Protein AF-A0A3C1PIY9-F1 (afdb_monomer)

Structure (mmCIF, N/CA/C/O backbone):
data_AF-A0A3C1PIY9-F1
#
_entry.id   AF-A0A3C1PIY9-F1
#
loop_
_atom_site.group_PDB
_atom_site.id
_atom_site.type_symbol
_atom_site.label_atom_id
_atom_site.label_alt_id
_atom_site.label_comp_id
_atom_site.label_asym_id
_atom_site.label_entity_id
_atom_site.label_seq_id
_atom_site.pdbx_PDB_ins_code
_atom_site.Cartn_x
_atom_site.Cartn_y
_atom_site.Cartn_z
_atom_site.occupancy
_atom_site.B_iso_or_equiv
_atom_site.auth_seq_id
_atom_site.auth_comp_id
_atom_site.auth_asym_id
_atom_site.auth_atom_id
_atom_site.pdbx_PDB_model_num
ATOM 1 N N . MET A 1 1 ? 21.241 6.806 -24.786 1.00 70.50 1 MET A N 1
ATOM 2 C CA . MET A 1 1 ? 20.518 5.642 -24.225 1.00 70.50 1 MET A CA 1
ATOM 3 C C . MET A 1 1 ? 21.029 5.282 -22.830 1.00 70.50 1 MET A C 1
ATOM 5 O O . MET A 1 1 ? 20.224 5.227 -21.910 1.00 70.50 1 MET A O 1
ATOM 9 N N . GLU A 1 2 ? 22.343 5.161 -22.626 1.00 75.19 2 GLU A N 1
ATOM 10 C CA . GLU A 1 2 ? 22.954 4.766 -21.338 1.00 75.19 2 GLU A CA 1
ATOM 11 C C . GLU A 1 2 ? 22.600 5.662 -20.134 1.00 75.19 2 GLU A C 1
ATOM 13 O O . GLU A 1 2 ? 22.299 5.153 -19.055 1.00 75.19 2 GLU A O 1
ATOM 18 N N . ILE A 1 3 ? 22.561 6.991 -20.311 1.00 82.00 3 ILE A N 1
ATOM 19 C CA . ILE A 1 3 ? 22.195 7.933 -19.232 1.00 82.00 3 ILE A CA 1
ATOM 20 C C . ILE A 1 3 ? 20.734 7.733 -18.801 1.00 82.00 3 ILE A C 1
ATOM 22 O O . ILE A 1 3 ? 20.436 7.694 -17.609 1.00 82.00 3 ILE A O 1
ATOM 26 N N . VAL A 1 4 ? 19.821 7.553 -19.763 1.00 82.19 4 VAL A N 1
ATOM 27 C CA . VAL A 1 4 ? 18.391 7.324 -19.494 1.00 82.19 4 VAL A CA 1
ATOM 28 C C . VAL A 1 4 ? 18.195 5.994 -18.765 1.00 82.19 4 VAL A C 1
ATOM 30 O O . VAL A 1 4 ? 17.472 5.947 -17.770 1.00 82.19 4 VAL A O 1
ATOM 33 N N . ALA A 1 5 ? 18.888 4.937 -19.197 1.00 81.62 5 ALA A N 1
ATOM 34 C CA . ALA A 1 5 ? 18.866 3.639 -18.529 1.00 81.62 5 ALA A CA 1
ATOM 35 C C . ALA A 1 5 ? 19.406 3.721 -17.088 1.00 81.62 5 ALA A C 1
ATOM 37 O O . ALA A 1 5 ? 18.767 3.219 -16.167 1.00 81.62 5 ALA A O 1
ATOM 38 N N . SER A 1 6 ? 20.519 4.427 -16.871 1.00 85.50 6 SER A N 1
ATOM 39 C CA . SER A 1 6 ? 21.146 4.580 -15.549 1.00 85.50 6 SER A CA 1
ATOM 40 C C . SER A 1 6 ? 20.272 5.366 -14.564 1.00 85.50 6 SER A C 1
ATOM 42 O O . SER A 1 6 ? 20.075 4.938 -13.426 1.00 85.50 6 SER A O 1
ATOM 44 N N . VAL A 1 7 ? 19.682 6.488 -14.997 1.00 88.12 7 VAL A N 1
ATOM 45 C CA . VAL A 1 7 ? 18.764 7.288 -14.160 1.00 88.12 7 VAL A CA 1
ATOM 46 C C . VAL A 1 7 ? 17.496 6.497 -13.830 1.00 88.12 7 VAL A C 1
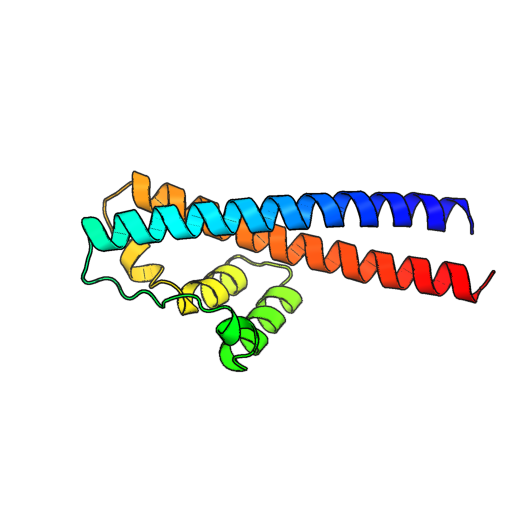ATOM 48 O O . VAL A 1 7 ? 17.042 6.487 -12.684 1.00 88.12 7 VAL A O 1
ATOM 51 N N . THR A 1 8 ? 16.946 5.782 -14.812 1.00 90.06 8 THR A N 1
ATOM 52 C CA . THR A 1 8 ? 15.750 4.951 -14.619 1.00 90.06 8 THR A CA 1
ATOM 53 C C . THR A 1 8 ? 16.028 3.767 -13.690 1.00 90.06 8 THR A C 1
ATOM 55 O O . THR A 1 8 ? 15.197 3.442 -12.840 1.00 90.06 8 THR A O 1
ATOM 58 N N . PHE A 1 9 ? 17.213 3.159 -13.783 1.00 89.06 9 PHE A N 1
ATOM 59 C CA . PHE A 1 9 ? 17.656 2.110 -12.867 1.00 89.06 9 PHE A CA 1
ATOM 60 C C . PHE A 1 9 ? 17.782 2.622 -11.428 1.00 89.06 9 PHE A C 1
ATOM 62 O O . PHE A 1 9 ? 17.310 1.967 -10.498 1.00 89.06 9 PHE A O 1
ATOM 69 N N . LEU A 1 10 ? 18.337 3.820 -11.227 1.00 92.00 10 LEU A N 1
ATOM 70 C CA . LEU A 1 10 ? 18.417 4.433 -9.900 1.00 92.00 10 LEU A CA 1
ATOM 71 C C . LEU A 1 10 ? 17.020 4.699 -9.307 1.00 92.00 10 LEU A C 1
ATOM 73 O O . LEU A 1 10 ? 16.778 4.413 -8.129 1.00 92.00 10 LEU A O 1
ATOM 77 N N . LEU A 1 11 ? 16.083 5.193 -10.126 1.00 90.50 11 LEU A N 1
ATOM 78 C CA . LEU A 1 11 ? 14.679 5.379 -9.739 1.00 90.50 11 LEU A CA 1
ATOM 79 C C . LEU A 1 11 ? 14.006 4.051 -9.378 1.00 90.50 11 LEU A C 1
ATOM 81 O O . LEU A 1 11 ? 13.285 3.984 -8.377 1.00 90.50 11 LEU A O 1
ATOM 85 N N . PHE A 1 12 ? 14.263 2.993 -10.151 1.00 92.31 12 PHE A N 1
ATOM 86 C CA . PHE A 1 12 ? 13.799 1.640 -9.852 1.00 92.31 12 PHE A CA 1
ATOM 87 C C . PHE A 1 12 ? 14.340 1.155 -8.505 1.00 92.31 12 PHE A C 1
ATOM 89 O O . PHE A 1 12 ? 13.550 0.824 -7.624 1.00 92.31 12 PHE A O 1
ATOM 96 N N . ALA A 1 13 ? 15.660 1.178 -8.305 1.00 90.81 13 ALA A N 1
ATOM 97 C CA . ALA A 1 13 ? 16.303 0.672 -7.095 1.00 90.81 13 ALA A CA 1
ATOM 98 C C . ALA A 1 13 ? 15.816 1.404 -5.834 1.00 90.81 13 ALA A C 1
ATOM 100 O O . ALA A 1 13 ? 15.454 0.773 -4.838 1.00 90.81 13 ALA A O 1
ATOM 101 N N . THR A 1 14 ? 15.722 2.736 -5.896 1.00 93.12 14 THR A N 1
ATOM 102 C CA . THR A 1 14 ? 15.250 3.564 -4.774 1.00 93.12 14 THR A CA 1
ATOM 103 C C . THR A 1 14 ? 13.780 3.290 -4.453 1.00 93.12 14 THR A C 1
ATOM 105 O O . THR A 1 14 ? 13.404 3.141 -3.285 1.00 93.12 14 THR A O 1
ATOM 108 N N . SER A 1 15 ? 12.934 3.176 -5.480 1.00 91.94 15 SER A N 1
ATOM 109 C CA . SER A 1 15 ? 11.504 2.894 -5.306 1.00 91.94 15 SER A CA 1
ATOM 110 C C . SER A 1 15 ? 11.267 1.477 -4.795 1.00 91.94 15 SER A C 1
ATOM 112 O O . SER A 1 15 ? 10.418 1.276 -3.929 1.00 91.94 15 SER A O 1
ATOM 114 N N . PHE A 1 16 ? 12.058 0.512 -5.264 1.00 88.50 16 PHE A N 1
ATOM 115 C CA . PHE A 1 16 ? 12.034 -0.873 -4.810 1.00 88.50 16 PHE A CA 1
ATOM 116 C C . PHE A 1 16 ? 12.431 -0.973 -3.335 1.00 88.50 16 PHE A C 1
ATOM 118 O O . PHE A 1 16 ? 11.681 -1.532 -2.538 1.00 88.50 16 PHE A O 1
ATOM 125 N N . PHE A 1 17 ? 13.531 -0.341 -2.918 1.00 92.88 17 PHE A N 1
ATOM 126 C CA . PHE A 1 17 ? 13.914 -0.290 -1.503 1.00 92.88 17 PHE A CA 1
ATOM 127 C C . PHE A 1 17 ? 12.824 0.358 -0.630 1.00 92.88 17 PHE A C 1
ATOM 129 O O . PHE A 1 17 ? 12.405 -0.202 0.389 1.00 92.88 17 PHE A O 1
ATOM 136 N N . THR A 1 18 ? 12.297 1.506 -1.067 1.00 92.38 18 THR A N 1
ATOM 137 C CA . THR A 1 18 ? 11.218 2.214 -0.359 1.00 92.38 18 THR A CA 1
ATOM 138 C C . THR A 1 18 ? 9.945 1.365 -0.284 1.00 92.38 18 THR A C 1
ATOM 140 O O . THR A 1 18 ? 9.222 1.420 0.714 1.00 92.38 18 THR A O 1
ATOM 143 N N . TYR A 1 19 ? 9.674 0.543 -1.299 1.00 89.62 19 TYR A N 1
ATOM 144 C CA . TYR A 1 19 ? 8.536 -0.371 -1.336 1.00 89.62 19 TYR A CA 1
ATOM 145 C C . TYR A 1 19 ? 8.623 -1.431 -0.233 1.00 89.62 19 TYR A C 1
ATOM 147 O O . TYR A 1 19 ? 7.666 -1.572 0.533 1.00 89.62 19 TYR A O 1
ATOM 155 N N . PHE A 1 20 ? 9.771 -2.100 -0.066 1.00 89.12 20 PHE A N 1
ATOM 156 C CA . PHE A 1 20 ? 9.957 -3.066 1.029 1.00 89.12 20 PHE A CA 1
ATOM 157 C C . PHE A 1 20 ? 9.845 -2.403 2.398 1.00 89.12 20 PHE A C 1
ATOM 159 O O . PHE A 1 20 ? 9.140 -2.912 3.274 1.00 89.12 20 PHE A O 1
ATOM 166 N N . LEU A 1 21 ? 10.469 -1.237 2.578 1.00 93.06 21 LEU A N 1
ATOM 167 C CA . LEU A 1 21 ? 10.368 -0.489 3.829 1.00 93.06 21 LEU A CA 1
ATOM 168 C C . LEU A 1 21 ? 8.907 -0.125 4.147 1.00 93.06 21 LEU A C 1
ATOM 170 O O . LEU A 1 21 ? 8.441 -0.311 5.274 1.00 93.06 21 LEU A O 1
ATOM 174 N N . THR A 1 22 ? 8.159 0.339 3.144 1.00 91.25 22 THR A N 1
ATOM 175 C CA . THR A 1 22 ? 6.738 0.683 3.284 1.00 91.25 22 THR A CA 1
ATOM 176 C C . THR A 1 22 ? 5.902 -0.549 3.622 1.00 91.25 22 THR A C 1
ATOM 178 O O . THR A 1 22 ? 5.068 -0.483 4.525 1.00 91.25 22 THR A O 1
ATOM 181 N N . ALA A 1 23 ? 6.154 -1.688 2.973 1.00 86.06 23 ALA A N 1
ATOM 182 C CA . ALA A 1 23 ? 5.475 -2.951 3.255 1.00 86.06 23 ALA A CA 1
ATOM 183 C C . ALA A 1 23 ? 5.694 -3.408 4.709 1.00 86.06 23 ALA A C 1
ATOM 185 O O . ALA A 1 23 ? 4.735 -3.754 5.406 1.00 86.06 23 ALA A O 1
ATOM 186 N N . ILE A 1 24 ? 6.934 -3.326 5.208 1.00 88.44 24 ILE A N 1
ATOM 187 C CA . ILE A 1 24 ? 7.276 -3.648 6.602 1.00 88.44 24 ILE A CA 1
ATOM 188 C C . ILE A 1 24 ? 6.539 -2.711 7.568 1.00 88.44 24 ILE A C 1
ATOM 190 O O . ILE A 1 24 ? 5.906 -3.166 8.527 1.00 88.44 24 ILE A O 1
ATOM 194 N N . LEU A 1 25 ? 6.558 -1.400 7.307 1.00 92.00 25 LEU A N 1
ATOM 195 C CA . LEU A 1 25 ? 5.849 -0.419 8.133 1.00 92.00 25 LEU A CA 1
ATOM 196 C C . LEU A 1 25 ? 4.333 -0.650 8.128 1.00 92.00 25 LEU A C 1
ATOM 198 O O . LEU A 1 25 ? 3.695 -0.539 9.181 1.00 92.00 25 LEU A O 1
ATOM 202 N N . MET A 1 26 ? 3.747 -0.996 6.979 1.00 88.88 26 MET A N 1
ATOM 203 C CA . MET A 1 26 ? 2.334 -1.368 6.874 1.00 88.88 26 MET A CA 1
ATOM 204 C C . MET A 1 26 ? 2.024 -2.591 7.727 1.00 88.88 26 MET A C 1
ATOM 206 O O . MET A 1 26 ? 1.059 -2.559 8.492 1.00 88.88 26 MET A O 1
ATOM 210 N N . TYR A 1 27 ? 2.846 -3.637 7.641 1.00 85.75 27 TYR A N 1
ATOM 211 C CA . TYR A 1 27 ? 2.675 -4.862 8.418 1.00 85.75 27 TYR A CA 1
ATOM 212 C C . TYR A 1 27 ? 2.696 -4.586 9.928 1.00 85.75 27 TYR A C 1
ATOM 214 O O . TYR A 1 27 ? 1.765 -4.964 10.649 1.00 85.75 27 TYR A O 1
ATOM 222 N N . ILE A 1 28 ? 3.697 -3.841 10.409 1.00 87.44 28 ILE A N 1
ATOM 223 C CA . ILE A 1 28 ? 3.801 -3.449 11.823 1.00 87.44 28 ILE A CA 1
ATOM 224 C C . ILE A 1 28 ? 2.583 -2.613 12.241 1.00 87.44 28 ILE A C 1
ATOM 226 O O . ILE A 1 28 ? 1.964 -2.887 13.273 1.00 87.44 28 ILE A O 1
ATOM 230 N N . THR A 1 29 ? 2.191 -1.627 11.429 1.00 89.06 29 THR A N 1
ATOM 231 C CA . THR A 1 29 ? 1.057 -0.737 11.728 1.00 89.06 29 THR A CA 1
ATOM 232 C C . THR A 1 29 ? -0.261 -1.511 11.800 1.00 89.06 29 THR A C 1
ATOM 234 O O . THR A 1 29 ? -1.027 -1.312 12.746 1.00 89.06 29 THR A O 1
ATOM 237 N N . ARG A 1 30 ? -0.504 -2.454 10.877 1.00 85.00 30 ARG A N 1
ATOM 238 C CA . ARG A 1 30 ? -1.667 -3.362 10.919 1.00 85.00 30 ARG A CA 1
ATOM 239 C C . ARG A 1 30 ? -1.676 -4.202 12.187 1.00 85.00 30 ARG A C 1
ATOM 241 O O . ARG A 1 30 ? -2.706 -4.294 12.849 1.00 85.00 30 ARG A O 1
ATOM 248 N N . LYS A 1 31 ? -0.532 -4.779 12.562 1.00 85.06 31 LYS A N 1
ATOM 249 C CA . LYS A 1 31 ? -0.414 -5.616 13.764 1.00 85.06 31 LYS A CA 1
ATOM 250 C C . LYS A 1 31 ? -0.721 -4.828 15.039 1.00 85.06 31 LYS A C 1
ATOM 252 O O . LYS A 1 31 ? -1.428 -5.332 15.913 1.00 85.06 31 LYS A O 1
ATOM 257 N N . ILE A 1 32 ? -0.236 -3.588 15.140 1.00 87.12 32 ILE A N 1
ATOM 258 C CA . ILE A 1 32 ? -0.538 -2.690 16.265 1.00 87.12 32 ILE A CA 1
ATOM 259 C C . ILE A 1 32 ? -2.027 -2.327 16.283 1.00 87.12 32 ILE A C 1
ATOM 261 O O . ILE A 1 32 ? -2.653 -2.410 17.342 1.00 87.12 32 ILE A O 1
ATOM 265 N N . LEU A 1 33 ? -2.595 -1.955 15.130 1.00 87.00 33 LEU A N 1
ATOM 266 C CA . LEU A 1 33 ? -4.010 -1.604 15.008 1.00 87.00 33 LEU A CA 1
ATOM 267 C C . LEU A 1 33 ? -4.898 -2.772 15.451 1.00 87.00 33 LEU A C 1
ATOM 269 O O . LEU A 1 33 ? -5.709 -2.612 16.356 1.00 87.00 33 LEU A O 1
ATOM 273 N N . LYS A 1 34 ? -4.659 -3.970 14.910 1.00 84.56 34 LYS A N 1
ATOM 274 C CA . LYS A 1 34 ? -5.384 -5.195 15.263 1.00 84.56 34 LYS A CA 1
ATOM 275 C C . LYS A 1 34 ? -5.328 -5.498 16.759 1.00 84.56 34 LYS A C 1
ATOM 277 O O . LYS A 1 34 ? -6.356 -5.780 17.366 1.00 84.56 34 LYS A O 1
ATOM 282 N N . ARG A 1 35 ? -4.143 -5.412 17.380 1.00 84.31 35 ARG A N 1
ATOM 283 C CA . ARG A 1 35 ? -3.987 -5.640 18.829 1.00 84.31 35 ARG A CA 1
ATOM 284 C C . ARG A 1 35 ? -4.813 -4.655 19.657 1.00 84.31 35 ARG A C 1
ATOM 286 O O . ARG A 1 35 ? -5.450 -5.071 20.620 1.00 84.31 35 ARG A O 1
ATOM 293 N N . LYS A 1 36 ? -4.823 -3.370 19.287 1.00 84.81 36 LYS A N 1
ATOM 294 C CA . LYS A 1 36 ? -5.630 -2.353 19.979 1.00 84.81 36 LYS A CA 1
ATOM 295 C C . LYS A 1 36 ? -7.125 -2.570 19.790 1.00 84.81 36 LYS A C 1
ATOM 297 O O . LYS A 1 36 ? -7.858 -2.518 20.772 1.00 84.81 36 LYS A O 1
ATOM 302 N N . LEU A 1 37 ? -7.556 -2.843 18.561 1.00 83.69 37 LEU A N 1
ATOM 303 C CA . LEU A 1 37 ? -8.961 -3.100 18.253 1.00 83.69 37 LEU A CA 1
ATOM 304 C C . LEU A 1 37 ? -9.466 -4.338 18.997 1.00 83.69 37 LEU A C 1
ATOM 306 O O . LEU A 1 37 ? -10.466 -4.242 19.691 1.00 83.69 37 LEU A O 1
ATOM 310 N N . LYS A 1 38 ? -8.729 -5.456 18.983 1.00 81.19 38 LYS A N 1
ATOM 311 C CA . LYS A 1 38 ? -9.120 -6.670 19.720 1.00 81.19 38 LYS A CA 1
ATOM 312 C C . LYS A 1 38 ? -9.231 -6.439 21.233 1.00 81.19 38 LYS A C 1
ATOM 314 O O . LYS A 1 38 ? -10.104 -7.016 21.867 1.00 81.19 38 LYS A O 1
ATOM 319 N N . LYS A 1 39 ? -8.353 -5.609 21.808 1.00 81.31 39 LYS A N 1
ATOM 320 C CA . LYS A 1 39 ? -8.336 -5.330 23.253 1.00 81.31 39 LYS A CA 1
ATOM 321 C C . LYS A 1 39 ? -9.448 -4.373 23.688 1.00 81.31 39 LYS A C 1
ATOM 323 O O . LYS A 1 39 ? -10.070 -4.607 24.715 1.00 81.31 39 LYS A O 1
ATOM 328 N N . ASN A 1 40 ? -9.664 -3.296 22.936 1.00 77.94 40 ASN A N 1
ATOM 329 C CA . ASN A 1 40 ? -10.532 -2.194 23.360 1.00 77.94 40 ASN A CA 1
ATOM 330 C C . ASN A 1 40 ? -11.913 -2.222 22.685 1.00 77.94 40 ASN A C 1
ATOM 332 O O . ASN A 1 40 ? -12.868 -1.678 23.226 1.00 77.94 40 ASN A O 1
ATOM 336 N N . PHE A 1 41 ? -12.022 -2.845 21.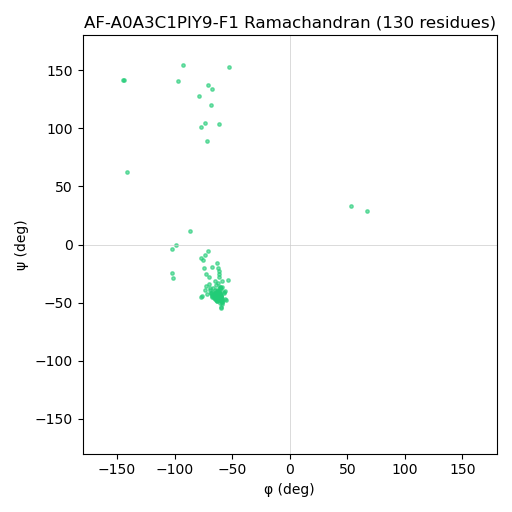509 1.00 78.56 41 PHE A N 1
ATOM 337 C CA . PHE A 1 41 ? -13.211 -2.829 20.655 1.00 78.56 41 PHE A CA 1
ATOM 338 C C . PHE A 1 41 ? -13.445 -4.201 19.989 1.00 78.56 41 PHE A C 1
ATOM 340 O O . PHE A 1 41 ? -13.432 -4.307 18.760 1.00 78.56 41 PHE A O 1
ATOM 347 N N . PRO A 1 42 ? -13.683 -5.272 20.772 1.00 67.19 42 PRO A N 1
ATOM 348 C CA . PRO A 1 42 ? -13.785 -6.642 20.255 1.00 67.19 42 PRO A CA 1
ATOM 349 C C . PRO A 1 42 ? -14.954 -6.859 19.280 1.00 67.19 42 PRO A C 1
ATOM 351 O O . PRO A 1 42 ? -14.957 -7.845 18.554 1.00 67.19 42 PRO A O 1
ATOM 354 N N . LYS A 1 43 ? -15.933 -5.943 19.244 1.00 69.12 43 LYS A N 1
ATOM 355 C CA . LYS A 1 43 ? -17.075 -5.979 18.315 1.00 69.12 43 LYS A CA 1
ATOM 356 C C . LYS A 1 43 ? -16.730 -5.532 16.886 1.00 69.12 43 LYS A C 1
ATOM 358 O O . LYS A 1 43 ? -17.556 -5.703 15.997 1.00 69.12 43 LYS A O 1
ATOM 363 N N . ILE A 1 44 ? -15.557 -4.937 16.656 1.00 71.44 44 ILE A N 1
ATOM 364 C CA . ILE A 1 44 ? -15.143 -4.493 15.318 1.00 71.44 44 ILE A CA 1
ATOM 365 C C . ILE A 1 44 ? -14.649 -5.698 14.526 1.00 71.44 44 ILE A C 1
ATOM 367 O O . ILE A 1 44 ? -13.778 -6.427 14.995 1.00 71.44 44 ILE A O 1
ATOM 371 N N . TRP A 1 45 ? -15.187 -5.888 13.322 1.00 59.41 45 TRP A N 1
ATOM 372 C CA . TRP A 1 45 ? -14.759 -6.951 12.417 1.00 59.41 45 TRP A CA 1
ATOM 373 C C . TRP A 1 45 ? -13.331 -6.726 11.913 1.00 59.41 45 TRP A C 1
ATOM 375 O O . TRP A 1 45 ? -12.958 -5.629 11.482 1.00 59.41 45 TRP A O 1
ATOM 385 N N . PHE A 1 46 ? -12.540 -7.794 11.945 1.00 67.62 46 PHE A N 1
ATOM 386 C CA . PHE A 1 46 ? -11.219 -7.866 11.336 1.00 67.62 46 PHE A CA 1
ATOM 387 C C . PHE A 1 46 ? -10.991 -9.269 10.775 1.00 67.62 46 PHE A C 1
ATOM 389 O O . PHE A 1 46 ? -11.370 -10.255 11.404 1.00 67.62 46 PHE A O 1
ATOM 396 N N . PHE A 1 47 ? -10.340 -9.347 9.617 1.00 60.12 47 PHE A N 1
ATOM 397 C CA . PHE A 1 47 ? -9.936 -10.616 9.011 1.00 60.12 47 PHE A CA 1
ATOM 398 C C . PHE A 1 47 ? -8.475 -10.938 9.347 1.00 60.12 47 PHE A C 1
ATOM 400 O O . PHE A 1 47 ? -7.613 -10.050 9.407 1.00 60.12 47 PHE A O 1
ATOM 407 N N . ASP A 1 48 ? -8.196 -12.215 9.606 1.0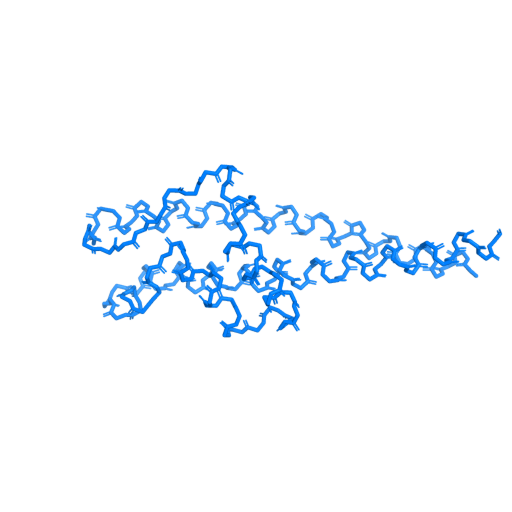0 58.38 48 ASP A N 1
ATOM 408 C CA . ASP A 1 48 ? -6.836 -12.714 9.775 1.00 58.38 48 ASP A CA 1
ATOM 409 C C . ASP A 1 48 ? -6.162 -12.767 8.410 1.00 58.38 48 ASP A C 1
ATOM 411 O O . ASP A 1 48 ? -6.445 -13.654 7.624 1.00 58.38 48 ASP A O 1
ATOM 415 N N . PHE A 1 49 ? -5.271 -11.806 8.151 1.00 53.50 49 PHE A N 1
ATOM 416 C CA . PHE A 1 49 ? -4.461 -11.790 6.938 1.00 53.50 49 PHE A CA 1
ATOM 417 C C . PHE A 1 49 ? -3.574 -13.039 6.881 1.00 53.50 49 PHE A C 1
ATOM 419 O O . PHE A 1 49 ? -2.564 -13.112 7.594 1.00 53.50 49 PHE A O 1
ATOM 426 N N . S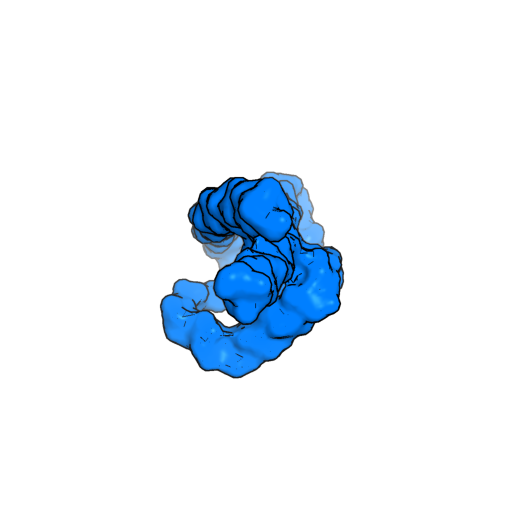ER A 1 50 ? -3.954 -14.010 6.058 1.00 56.16 50 SER A N 1
ATOM 427 C CA . SER A 1 50 ? -3.136 -15.168 5.719 1.00 56.16 50 SER A CA 1
ATOM 428 C C . SER A 1 50 ? -2.332 -14.877 4.449 1.00 56.16 50 SER A C 1
ATOM 430 O O . SER A 1 50 ? -2.732 -14.071 3.612 1.00 56.16 50 SER A O 1
ATOM 432 N N . PHE A 1 51 ? -1.187 -15.539 4.266 1.00 50.94 51 PHE A N 1
ATOM 433 C CA . PHE A 1 51 ? -0.423 -15.413 3.016 1.00 50.94 51 PHE A CA 1
ATOM 434 C C . PHE A 1 51 ? -1.233 -15.895 1.794 1.00 50.94 51 PHE A C 1
ATOM 436 O O . PHE A 1 51 ? -0.972 -15.449 0.681 1.00 50.94 51 PHE A O 1
ATOM 443 N N . ASN A 1 52 ? -2.246 -16.746 2.003 1.00 50.75 52 ASN A N 1
ATOM 444 C CA . ASN A 1 52 ? -3.143 -17.226 0.950 1.00 50.75 52 ASN A CA 1
ATOM 445 C C . ASN A 1 52 ? -4.154 -16.163 0.500 1.00 50.75 52 ASN A C 1
ATOM 447 O O . ASN A 1 52 ? -4.638 -16.232 -0.626 1.00 50.75 52 ASN A O 1
ATOM 451 N N . ASP A 1 53 ? -4.412 -15.141 1.318 1.00 55.00 53 ASP A N 1
ATOM 452 C CA . ASP A 1 53 ? -5.333 -14.049 0.984 1.00 55.00 53 ASP A CA 1
ATOM 453 C C . ASP A 1 53 ? -4.778 -13.178 -0.161 1.00 55.00 53 ASP A C 1
ATOM 455 O O . ASP A 1 53 ? -5.527 -12.511 -0.870 1.00 55.00 53 ASP A O 1
ATOM 459 N N . PHE A 1 54 ? -3.463 -13.223 -0.422 1.00 50.53 54 PHE A N 1
ATOM 460 C CA . PHE A 1 54 ? -2.868 -12.597 -1.610 1.00 50.53 54 PHE A CA 1
ATOM 461 C C . PHE A 1 54 ? -3.401 -13.173 -2.929 1.00 50.53 54 PHE A C 1
ATOM 463 O O . PHE A 1 54 ? -3.379 -12.468 -3.938 1.00 50.53 54 PHE A O 1
ATOM 470 N N . PHE A 1 55 ? -3.875 -14.423 -2.923 1.00 54.81 55 PHE A N 1
ATOM 471 C CA . PHE A 1 55 ? -4.420 -15.109 -4.095 1.00 54.81 55 PHE A CA 1
ATOM 472 C C . PHE A 1 55 ? -5.953 -15.089 -4.150 1.00 54.81 55 PHE A C 1
ATOM 474 O O . PHE A 1 55 ? -6.537 -15.601 -5.105 1.00 54.81 55 PHE A O 1
ATOM 481 N N . ASP A 1 56 ? -6.619 -14.479 -3.165 1.00 64.31 56 ASP A N 1
ATOM 482 C CA . ASP A 1 56 ? -8.064 -14.279 -3.213 1.00 64.31 56 ASP A CA 1
ATOM 483 C C . ASP A 1 56 ? -8.398 -13.262 -4.317 1.00 64.31 56 ASP A C 1
ATOM 485 O O . ASP A 1 56 ? -7.978 -12.098 -4.289 1.00 64.31 56 ASP A O 1
ATOM 489 N N . TYR A 1 57 ? -9.191 -13.695 -5.298 1.00 60.47 57 TYR A N 1
ATOM 490 C CA . TYR A 1 57 ? -9.649 -12.869 -6.416 1.00 60.47 57 TYR A CA 1
ATOM 491 C C . TYR A 1 57 ? -10.334 -11.570 -5.961 1.00 60.47 57 TYR A C 1
ATOM 493 O O . TYR A 1 57 ? -10.241 -10.547 -6.647 1.00 60.47 57 TYR A O 1
ATOM 501 N N . SER A 1 58 ? -10.989 -11.573 -4.796 1.00 67.44 58 SER A N 1
ATOM 502 C CA . SER A 1 58 ? -11.633 -10.389 -4.228 1.00 67.44 58 SER A CA 1
ATOM 503 C C . SER A 1 58 ? -10.619 -9.344 -3.737 1.00 67.44 58 SER A C 1
ATOM 505 O O . SER A 1 58 ? -10.853 -8.136 -3.877 1.00 67.44 58 SER A O 1
ATOM 507 N N . ILE A 1 59 ? -9.465 -9.788 -3.231 1.00 69.75 59 ILE A N 1
ATOM 508 C CA . ILE A 1 59 ? -8.346 -8.934 -2.819 1.00 69.75 59 ILE A CA 1
ATOM 509 C C . ILE A 1 59 ? -7.578 -8.456 -4.042 1.00 69.75 59 ILE A C 1
ATOM 511 O O . ILE A 1 59 ? -7.303 -7.258 -4.146 1.00 69.75 59 ILE A O 1
ATOM 515 N N . ILE A 1 60 ? -7.295 -9.352 -4.990 1.00 70.56 60 ILE A N 1
ATOM 516 C CA . ILE A 1 60 ? -6.601 -9.028 -6.241 1.00 70.56 60 ILE A CA 1
ATOM 517 C C . ILE A 1 60 ? -7.384 -7.966 -7.017 1.00 70.56 60 ILE A C 1
ATOM 519 O O . ILE A 1 60 ? -6.822 -6.939 -7.390 1.00 70.56 60 ILE A O 1
ATOM 523 N N . GLY A 1 61 ? -8.699 -8.134 -7.191 1.00 73.75 61 GLY A N 1
ATOM 524 C CA . GLY A 1 61 ? -9.534 -7.152 -7.888 1.00 73.75 61 GLY A CA 1
ATOM 525 C C . GLY A 1 61 ? -9.526 -5.771 -7.218 1.00 73.75 61 GLY A C 1
ATOM 526 O O . GLY A 1 61 ? -9.482 -4.742 -7.897 1.00 73.75 61 GLY A O 1
ATOM 527 N N . LYS A 1 62 ? -9.505 -5.720 -5.880 1.00 76.81 62 LYS A N 1
ATOM 528 C CA . LYS A 1 62 ? -9.371 -4.462 -5.126 1.00 76.81 62 LYS A CA 1
ATOM 529 C C . LYS A 1 62 ? -7.962 -3.879 -5.208 1.00 76.81 62 LYS A C 1
ATOM 531 O O . LYS A 1 62 ? -7.834 -2.660 -5.273 1.00 76.81 62 LYS A O 1
ATOM 536 N N . ALA A 1 63 ? -6.926 -4.713 -5.228 1.00 74.75 63 ALA A N 1
ATOM 537 C CA . ALA A 1 63 ? -5.542 -4.291 -5.416 1.00 74.75 63 ALA A CA 1
ATOM 538 C C . ALA A 1 63 ? -5.331 -3.692 -6.815 1.00 74.75 63 ALA A C 1
ATOM 540 O O . ALA A 1 63 ? -4.727 -2.630 -6.939 1.00 74.75 63 ALA A O 1
ATOM 541 N N . ILE A 1 64 ? -5.923 -4.300 -7.848 1.00 76.50 64 ILE A N 1
ATOM 542 C CA . ILE A 1 64 ? -5.930 -3.778 -9.220 1.00 76.50 64 ILE A CA 1
ATOM 543 C C . ILE A 1 64 ? -6.683 -2.446 -9.280 1.00 76.50 64 ILE A C 1
ATOM 545 O O . ILE A 1 64 ? -6.167 -1.478 -9.827 1.00 76.50 64 ILE A O 1
ATOM 549 N N . LYS A 1 65 ? -7.872 -2.334 -8.672 1.00 79.75 65 LYS A N 1
ATOM 550 C CA . LYS A 1 65 ? -8.591 -1.046 -8.603 1.00 79.75 65 LYS A CA 1
ATOM 551 C C . LYS A 1 65 ? -7.800 0.022 -7.845 1.00 79.75 65 LYS A C 1
ATOM 553 O O . LYS A 1 65 ? -7.765 1.174 -8.268 1.00 79.75 65 LYS A O 1
ATOM 558 N N . LEU A 1 66 ? -7.144 -0.343 -6.743 1.00 80.94 66 LEU A N 1
ATOM 559 C CA . LEU A 1 66 ? -6.262 0.548 -5.989 1.00 80.94 66 LEU A CA 1
ATOM 560 C C . LEU A 1 66 ? -5.115 1.055 -6.872 1.00 80.94 66 LEU A C 1
ATOM 562 O O . LEU A 1 66 ? -4.858 2.261 -6.886 1.00 80.94 66 LEU A O 1
ATOM 566 N N . PHE A 1 67 ? -4.491 0.151 -7.627 1.00 76.81 67 PHE A N 1
ATOM 567 C CA . PHE A 1 67 ? -3.446 0.447 -8.600 1.00 76.81 67 PHE A CA 1
ATOM 568 C C . PHE A 1 67 ? -3.940 1.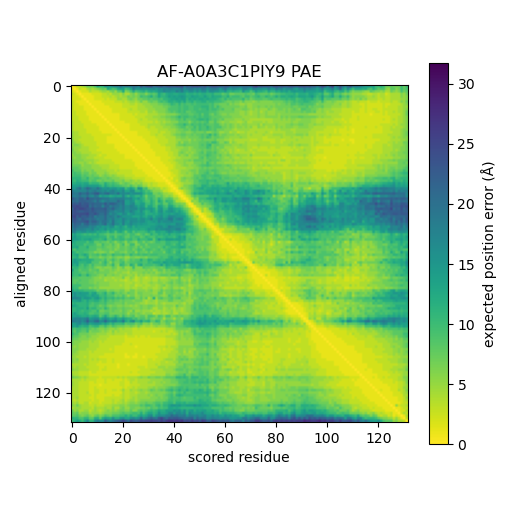397 -9.701 1.00 76.81 67 PHE A C 1
ATOM 570 O O . PHE A 1 67 ? -3.379 2.478 -9.858 1.00 76.81 67 PHE A O 1
ATOM 577 N N . LEU A 1 68 ? -5.045 1.065 -10.378 1.00 79.31 68 LEU A N 1
ATOM 578 C CA . LEU A 1 68 ? -5.643 1.901 -11.430 1.00 79.31 68 LEU A CA 1
ATOM 579 C C . LEU A 1 68 ? -6.094 3.273 -10.910 1.00 79.31 68 LEU A C 1
ATOM 581 O O . LEU A 1 68 ? -6.107 4.250 -11.650 1.00 79.31 68 LEU A O 1
ATOM 585 N N . SER A 1 69 ? -6.439 3.367 -9.624 1.00 80.12 69 SER A N 1
ATOM 586 C CA . SER A 1 69 ? -6.792 4.630 -8.969 1.00 80.12 69 SER A CA 1
ATOM 587 C C . SER A 1 69 ? -5.588 5.403 -8.412 1.00 80.12 69 SER A C 1
ATOM 589 O O . SER A 1 69 ? -5.779 6.324 -7.618 1.00 80.12 69 SER A O 1
ATOM 591 N N . PHE A 1 70 ? -4.353 5.023 -8.763 1.00 79.56 70 PHE A N 1
ATOM 592 C CA . PHE A 1 70 ? -3.110 5.681 -8.334 1.00 79.56 70 PHE A CA 1
ATOM 593 C C . PHE A 1 70 ? -2.976 5.836 -6.809 1.00 79.56 70 PHE A C 1
ATOM 595 O O . PHE A 1 70 ? -2.432 6.822 -6.296 1.00 79.56 70 PHE A O 1
ATOM 602 N N . GLY A 1 71 ? -3.507 4.876 -6.047 1.00 78.50 71 GLY A N 1
ATOM 603 C CA . GLY A 1 71 ? -3.508 4.960 -4.589 1.00 78.50 71 GLY A CA 1
ATOM 604 C C . GLY A 1 71 ? -4.402 6.078 -4.036 1.00 78.50 71 GLY A C 1
ATOM 605 O O . GLY A 1 71 ? -4.091 6.624 -2.973 1.00 78.50 71 GLY A O 1
ATOM 606 N N . SER A 1 72 ? -5.480 6.445 -4.743 1.00 86.25 72 SER A N 1
ATOM 607 C CA . SER A 1 72 ? -6.482 7.417 -4.280 1.00 86.25 72 SER A CA 1
ATOM 608 C C . SER A 1 72 ? -7.032 7.056 -2.897 1.00 86.25 72 SER A C 1
ATOM 610 O O . SER A 1 72 ? -7.109 5.882 -2.534 1.00 86.25 72 SER A O 1
ATOM 612 N N . GLN A 1 73 ? -7.483 8.047 -2.121 1.00 82.75 73 GLN A N 1
ATOM 613 C CA . GLN A 1 73 ? -8.032 7.773 -0.787 1.00 82.75 73 GLN A CA 1
ATOM 614 C C . GLN A 1 73 ? -9.236 6.822 -0.818 1.00 82.75 73 GLN A C 1
ATOM 616 O O . GLN A 1 73 ? -9.350 5.957 0.050 1.00 82.75 73 GLN A O 1
ATOM 621 N N . ASN A 1 74 ? -10.096 6.927 -1.835 1.00 82.62 74 ASN A N 1
ATOM 622 C CA . ASN A 1 74 ? -11.234 6.024 -1.998 1.00 82.62 74 ASN A CA 1
ATOM 623 C C . ASN A 1 74 ? -10.788 4.594 -2.331 1.00 82.62 74 ASN A C 1
ATOM 625 O O . ASN A 1 74 ? -11.275 3.654 -1.702 1.00 82.62 74 ASN A O 1
ATOM 629 N N . GLY A 1 75 ? -9.822 4.413 -3.238 1.00 79.62 75 GLY A N 1
ATOM 630 C CA . GLY A 1 75 ? -9.253 3.093 -3.535 1.00 79.62 75 GLY A CA 1
ATOM 631 C C . GLY A 1 75 ? -8.550 2.478 -2.321 1.00 79.62 75 GLY A C 1
ATOM 632 O O . GLY A 1 75 ? -8.750 1.307 -2.000 1.00 79.62 75 GLY A O 1
ATOM 633 N N . VAL A 1 76 ? -7.789 3.289 -1.581 1.00 84.06 76 VAL A N 1
ATOM 634 C CA . VAL A 1 76 ? -7.090 2.892 -0.347 1.00 84.06 76 VAL A CA 1
ATOM 635 C C . VAL A 1 76 ? -8.072 2.439 0.725 1.00 84.06 76 VAL A C 1
ATOM 637 O O . VAL A 1 76 ? -7.827 1.437 1.403 1.00 84.06 76 VAL A O 1
ATOM 640 N N . ARG A 1 77 ? -9.190 3.154 0.875 1.00 82.94 77 ARG A N 1
ATOM 641 C CA . ARG A 1 77 ? -10.269 2.777 1.789 1.00 82.94 77 ARG A CA 1
ATOM 642 C C . ARG A 1 77 ? -10.945 1.485 1.350 1.00 82.94 77 ARG A C 1
ATOM 644 O O . ARG A 1 77 ? -11.088 0.595 2.176 1.00 82.94 77 ARG A O 1
ATOM 651 N N . GLN A 1 78 ? -11.287 1.326 0.072 1.00 81.12 78 GLN A N 1
ATOM 652 C CA . GLN A 1 78 ? -11.895 0.087 -0.429 1.00 81.12 78 GLN A CA 1
ATOM 653 C C . GLN A 1 78 ? -10.982 -1.131 -0.232 1.00 81.12 78 GLN A C 1
ATOM 655 O O . GLN A 1 78 ? -11.449 -2.177 0.221 1.00 81.12 78 GLN A O 1
ATOM 660 N N . PHE A 1 79 ? -9.680 -0.992 -0.488 1.00 78.75 79 PHE A N 1
ATOM 661 C CA . PHE A 1 79 ? -8.711 -2.058 -0.242 1.00 78.75 79 PHE A CA 1
ATOM 662 C C . PHE A 1 79 ? -8.597 -2.398 1.251 1.00 78.75 79 PHE A C 1
ATOM 664 O O . PHE A 1 79 ? -8.679 -3.563 1.630 1.00 78.75 79 PHE A O 1
ATOM 671 N N . ASN A 1 80 ? -8.465 -1.393 2.123 1.00 80.44 80 ASN A N 1
ATOM 672 C CA . ASN A 1 80 ? -8.335 -1.629 3.563 1.00 80.44 80 ASN A CA 1
ATOM 673 C C . ASN A 1 80 ? -9.644 -2.077 4.237 1.00 80.44 80 ASN A C 1
ATOM 675 O O . ASN A 1 80 ? -9.576 -2.793 5.232 1.00 80.44 80 ASN A O 1
ATOM 679 N N . SER A 1 81 ? -10.807 -1.726 3.674 1.00 78.62 81 SER A N 1
ATOM 680 C CA . SER A 1 81 ? -12.130 -2.136 4.174 1.00 78.62 81 SER A CA 1
ATOM 681 C C . SER A 1 81 ? -12.347 -3.647 4.148 1.00 78.62 81 SER A C 1
ATOM 683 O O . SER A 1 81 ? -13.192 -4.169 4.861 1.00 78.62 81 SER A O 1
ATOM 685 N N . HIS A 1 82 ? -11.561 -4.360 3.337 1.00 74.62 82 HIS A N 1
ATOM 686 C CA . HIS A 1 82 ? -11.566 -5.816 3.322 1.00 74.62 82 HIS A CA 1
ATOM 687 C C . HIS A 1 82 ? -10.945 -6.419 4.593 1.00 74.62 82 HIS A C 1
ATOM 689 O O . HIS A 1 82 ? -11.325 -7.504 5.004 1.00 74.62 82 HIS A O 1
ATOM 695 N N . TYR A 1 83 ? -10.018 -5.706 5.236 1.00 72.88 83 TYR A N 1
ATOM 696 C CA . TYR A 1 83 ? -9.301 -6.202 6.414 1.00 72.88 83 TYR A CA 1
ATOM 697 C C . TYR A 1 83 ? -9.848 -5.639 7.726 1.00 72.88 83 TYR A C 1
ATOM 699 O O . TYR A 1 83 ? -9.732 -6.289 8.764 1.00 72.88 83 TYR A O 1
ATOM 707 N N . PHE A 1 84 ? -10.413 -4.430 7.689 1.00 77.38 84 PHE A N 1
ATOM 708 C CA . PHE A 1 84 ? -10.923 -3.722 8.858 1.00 77.38 84 PHE A CA 1
ATOM 709 C C . PHE A 1 84 ? -12.169 -2.925 8.493 1.00 77.38 84 PHE A C 1
ATOM 711 O O . PHE A 1 84 ? -12.186 -2.260 7.456 1.00 77.38 84 PHE A O 1
ATOM 718 N N . ASP A 1 85 ? -13.155 -2.876 9.385 1.00 79.62 85 ASP A N 1
ATOM 719 C CA . ASP A 1 85 ? -14.248 -1.912 9.253 1.00 79.62 85 ASP A CA 1
ATOM 720 C C . ASP A 1 85 ? -13.753 -0.487 9.576 1.00 79.62 85 ASP A C 1
ATOM 722 O O . ASP A 1 85 ? -13.775 -0.020 10.717 1.00 79.62 85 ASP A O 1
ATOM 726 N N . ILE A 1 86 ? -13.262 0.205 8.544 1.00 80.56 86 ILE A N 1
ATOM 727 C CA . ILE A 1 86 ? -12.756 1.585 8.621 1.00 80.56 86 ILE A CA 1
ATOM 728 C C . ILE A 1 86 ? -13.828 2.525 9.178 1.00 80.56 86 ILE A C 1
ATOM 730 O O . ILE A 1 86 ? -13.506 3.394 9.986 1.00 80.56 86 ILE A O 1
ATOM 734 N N . ALA A 1 87 ? -15.090 2.351 8.776 1.00 80.25 87 ALA A N 1
ATOM 735 C CA . ALA A 1 87 ? -16.176 3.236 9.179 1.00 80.25 87 ALA A CA 1
ATOM 736 C C . ALA A 1 87 ? -16.503 3.070 10.668 1.00 80.25 87 ALA A C 1
ATOM 738 O O . ALA A 1 87 ? -16.732 4.065 11.358 1.00 80.25 87 ALA A O 1
ATOM 739 N N . ALA A 1 88 ? -16.478 1.837 11.180 1.00 79.31 88 ALA A N 1
ATOM 740 C CA . ALA A 1 88 ? -16.613 1.585 12.610 1.00 79.31 88 ALA A CA 1
ATOM 741 C C . ALA A 1 88 ? -15.448 2.185 13.408 1.00 79.31 88 ALA A C 1
ATOM 743 O O . ALA A 1 88 ? -15.684 2.790 14.450 1.00 79.31 88 ALA A O 1
ATOM 744 N N . ILE A 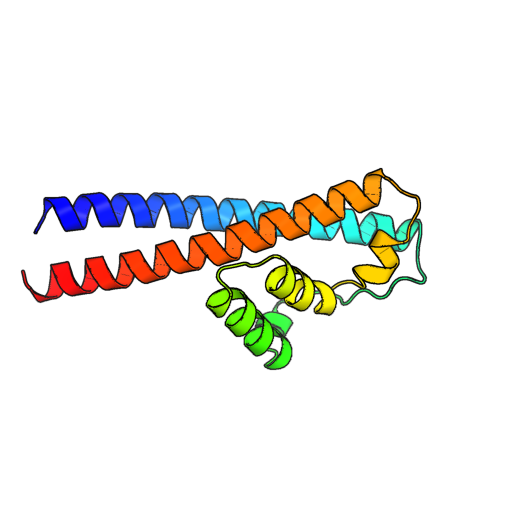1 89 ? -14.209 2.070 12.911 1.00 80.12 89 ILE A N 1
ATOM 745 C CA . ILE A 1 89 ? -13.017 2.603 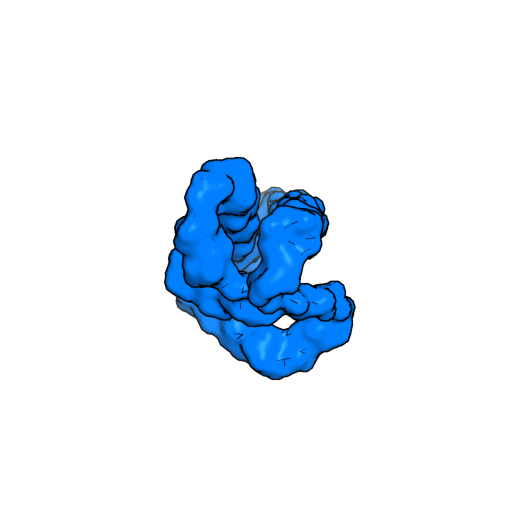13.590 1.00 80.12 89 ILE A CA 1
ATOM 746 C C . ILE A 1 89 ? -13.018 4.137 13.607 1.00 80.12 89 ILE A C 1
ATOM 748 O O . ILE A 1 89 ? -12.711 4.730 14.636 1.00 80.12 89 ILE A O 1
ATOM 752 N N . GLU A 1 90 ? -13.390 4.788 12.505 1.00 82.50 90 GLU A N 1
ATOM 753 C CA . GLU A 1 90 ? -13.440 6.254 12.422 1.00 82.50 90 GLU A CA 1
ATOM 754 C C . GLU A 1 90 ? -14.489 6.867 13.350 1.00 82.50 90 GLU A C 1
ATOM 756 O O . GLU A 1 90 ? -14.268 7.954 13.885 1.00 82.50 90 GLU A O 1
ATOM 761 N N . LYS A 1 91 ? -15.591 6.149 13.592 1.00 83.19 91 LYS A N 1
ATOM 762 C CA . LYS A 1 91 ? -16.633 6.537 14.552 1.00 83.19 91 LYS A CA 1
ATOM 763 C C . LYS A 1 91 ? -16.214 6.353 16.015 1.00 83.19 91 LYS A C 1
ATOM 765 O O . LYS A 1 91 ? -16.933 6.806 16.903 1.00 83.19 91 LYS A O 1
ATOM 770 N N . LEU A 1 92 ? -15.074 5.714 16.292 1.00 79.62 92 LEU A N 1
ATOM 771 C CA . LEU A 1 92 ? -14.542 5.630 17.650 1.00 79.62 92 LEU A CA 1
ATOM 772 C C . LEU A 1 92 ? -14.025 6.999 18.102 1.00 79.62 92 LEU A C 1
ATOM 774 O O . LEU A 1 92 ? -13.277 7.668 17.389 1.00 79.62 92 LEU A O 1
ATOM 778 N N . SER A 1 93 ? -14.327 7.369 19.345 1.00 76.44 93 SER A N 1
ATOM 779 C CA . SER A 1 93 ? -13.780 8.572 19.986 1.00 76.44 93 SER A CA 1
ATOM 780 C C . SER A 1 93 ? -12.282 8.462 20.328 1.00 76.44 93 SER A C 1
ATOM 782 O O . SER A 1 93 ? -11.668 9.447 20.739 1.00 76.44 93 SER A O 1
ATOM 784 N N . ASP A 1 94 ? -11.654 7.291 20.137 1.00 81.44 94 ASP A N 1
ATOM 785 C CA . ASP A 1 94 ? -10.231 7.085 20.429 1.00 81.44 94 ASP A CA 1
ATOM 786 C C . ASP A 1 94 ? -9.313 7.685 19.350 1.00 81.44 94 ASP A C 1
ATOM 788 O O . ASP A 1 94 ? -9.024 7.093 18.300 1.00 81.44 94 ASP A O 1
ATOM 792 N N . THR A 1 95 ? -8.759 8.854 19.667 1.00 83.25 95 THR A N 1
ATOM 793 C CA . THR A 1 95 ? -7.809 9.591 18.824 1.00 83.25 95 THR A CA 1
ATOM 794 C C . THR A 1 95 ? -6.542 8.792 18.504 1.00 83.25 95 THR A C 1
ATOM 796 O O . THR A 1 95 ? -5.985 8.929 17.408 1.00 83.25 95 THR A O 1
ATOM 799 N N . LYS A 1 96 ? -6.082 7.913 19.409 1.00 87.00 96 LYS A N 1
ATOM 800 C CA . LYS A 1 96 ? -4.859 7.122 19.198 1.00 87.00 96 LYS A CA 1
ATOM 801 C C . LYS A 1 96 ? -5.069 6.039 18.143 1.00 87.00 96 LYS A C 1
ATOM 803 O O . LYS A 1 96 ? -4.186 5.841 17.307 1.00 87.00 96 LYS A O 1
ATOM 808 N N . THR A 1 97 ? -6.199 5.335 18.173 1.00 85.88 97 THR A N 1
ATOM 809 C CA . THR A 1 97 ? -6.541 4.307 17.173 1.00 85.88 97 THR A CA 1
ATOM 810 C C . THR A 1 97 ? -6.803 4.940 15.807 1.00 85.88 97 THR A C 1
ATOM 812 O O . THR A 1 97 ? -6.241 4.480 14.811 1.00 85.88 97 THR A O 1
ATOM 815 N N . ASN A 1 98 ? -7.506 6.076 15.766 1.00 85.38 98 ASN A N 1
ATOM 816 C CA . ASN A 1 98 ? -7.725 6.831 14.529 1.00 85.38 98 ASN A CA 1
ATOM 817 C C . ASN A 1 98 ? -6.424 7.325 13.880 1.00 85.38 98 ASN A C 1
ATOM 819 O O . ASN A 1 98 ? -6.264 7.248 12.660 1.00 85.38 98 ASN A O 1
ATOM 823 N N . LYS A 1 99 ? -5.440 7.767 14.673 1.00 90.38 99 LYS A N 1
ATOM 824 C CA . LYS A 1 99 ? -4.118 8.150 14.149 1.00 90.38 99 LYS A CA 1
ATOM 825 C C . LYS A 1 99 ? -3.380 6.967 13.509 1.00 90.38 99 LYS A C 1
ATOM 827 O O . LYS A 1 99 ? -2.739 7.134 12.473 1.00 90.38 99 LYS A O 1
ATOM 832 N N . ILE A 1 100 ? -3.482 5.773 14.098 1.00 89.25 100 ILE A N 1
ATOM 833 C CA . ILE A 1 100 ? -2.865 4.548 13.560 1.00 89.25 100 ILE A CA 1
ATOM 834 C C . ILE A 1 100 ? -3.543 4.134 12.252 1.00 89.25 100 ILE A C 1
ATOM 836 O O . ILE A 1 100 ? -2.846 3.824 11.286 1.00 89.25 100 ILE A O 1
ATOM 840 N N . LEU A 1 101 ? -4.876 4.185 12.195 1.00 90.00 101 LEU A N 1
ATOM 841 C CA . LEU A 1 101 ? -5.632 3.920 10.972 1.00 90.00 101 LEU A CA 1
ATOM 842 C C . LEU A 1 101 ? -5.233 4.890 9.852 1.00 90.00 101 LEU A C 1
ATOM 844 O O . LEU A 1 101 ? -4.864 4.447 8.769 1.00 90.00 101 LEU A O 1
ATOM 848 N N . LYS A 1 102 ? -5.202 6.203 10.116 1.00 90.50 102 LYS A N 1
ATOM 849 C CA . LYS A 1 102 ? -4.761 7.202 9.125 1.00 90.50 102 LYS A CA 1
ATOM 850 C C . LYS A 1 102 ? -3.341 6.932 8.619 1.00 90.50 102 LYS A C 1
ATOM 852 O O . LYS A 1 102 ? -3.100 7.012 7.416 1.00 90.50 102 LYS A O 1
ATOM 857 N N . ARG A 1 103 ? -2.415 6.551 9.510 1.00 91.50 103 ARG A N 1
ATOM 858 C CA . ARG A 1 103 ? -1.050 6.151 9.126 1.00 91.50 103 ARG A CA 1
ATOM 859 C C . ARG A 1 103 ? -1.057 4.923 8.214 1.00 91.50 103 ARG A C 1
ATOM 861 O O . ARG A 1 103 ? -0.328 4.902 7.230 1.00 91.50 103 ARG A O 1
ATOM 868 N N . LEU A 1 104 ? -1.887 3.924 8.510 1.00 90.62 104 LEU A N 1
ATOM 869 C CA . LEU A 1 104 ? -2.026 2.731 7.677 1.00 90.62 104 LEU A CA 1
ATOM 870 C C . LEU A 1 104 ? -2.563 3.061 6.275 1.00 90.62 104 LEU A C 1
ATOM 872 O O . LEU A 1 104 ? -2.033 2.555 5.283 1.00 90.62 104 LEU A O 1
ATOM 876 N N . LEU A 1 105 ? -3.583 3.918 6.181 1.00 89.88 105 LEU A N 1
ATOM 877 C CA . LEU A 1 105 ? -4.142 4.356 4.898 1.00 89.88 105 LEU A CA 1
ATOM 878 C C . LEU A 1 105 ? -3.086 5.113 4.076 1.00 89.88 105 LEU A C 1
ATOM 880 O O . LEU A 1 105 ? -2.894 4.811 2.900 1.00 89.88 105 LEU A O 1
ATOM 884 N N . LEU A 1 106 ? -2.333 6.022 4.703 1.00 91.00 106 LEU A N 1
ATOM 885 C CA . LEU A 1 106 ? -1.240 6.743 4.043 1.00 91.00 106 LEU A CA 1
ATOM 886 C C . LEU A 1 106 ? -0.166 5.788 3.505 1.00 91.00 106 LEU A C 1
ATOM 888 O O . LEU A 1 106 ? 0.201 5.876 2.336 1.00 91.00 106 LEU A O 1
ATOM 892 N N . LEU A 1 107 ? 0.294 4.843 4.328 1.00 90.94 107 LEU A N 1
ATOM 893 C CA . LEU A 1 107 ? 1.281 3.852 3.902 1.00 90.94 107 LEU A CA 1
ATOM 894 C C . LEU A 1 107 ? 0.759 2.991 2.741 1.00 90.94 107 LEU A C 1
ATOM 896 O O . LEU A 1 107 ? 1.508 2.715 1.813 1.00 90.94 107 LEU A O 1
ATOM 900 N N . THR A 1 108 ? -0.530 2.635 2.742 1.00 88.12 108 THR A N 1
ATOM 901 C CA . THR A 1 108 ? -1.154 1.891 1.632 1.00 88.12 108 THR A CA 1
ATOM 902 C C . THR A 1 108 ? -1.183 2.711 0.337 1.00 88.12 108 THR A C 1
ATOM 904 O O . THR A 1 108 ? -0.953 2.170 -0.742 1.00 88.12 108 THR A O 1
ATOM 907 N N . SER A 1 109 ? -1.442 4.019 0.430 1.00 89.00 109 SER A N 1
ATOM 908 C CA . SER A 1 109 ? -1.385 4.929 -0.724 1.00 89.00 109 SER A CA 1
ATOM 909 C C . SER A 1 109 ? 0.030 5.007 -1.303 1.00 89.00 109 SER A C 1
ATOM 911 O O . SER A 1 109 ? 0.210 4.866 -2.511 1.00 89.00 109 SER A O 1
ATOM 913 N N . ILE A 1 110 ? 1.039 5.177 -0.440 1.00 89.44 110 ILE A N 1
ATOM 914 C CA . ILE A 1 110 ? 2.455 5.222 -0.835 1.00 89.44 110 ILE A CA 1
ATOM 915 C C . ILE A 1 110 ? 2.869 3.900 -1.484 1.00 89.44 110 ILE A C 1
ATOM 917 O O . ILE A 1 110 ? 3.465 3.907 -2.555 1.00 89.44 110 ILE A O 1
ATOM 921 N N . PHE A 1 111 ? 2.493 2.773 -0.881 1.00 88.94 111 PHE A N 1
ATOM 922 C CA .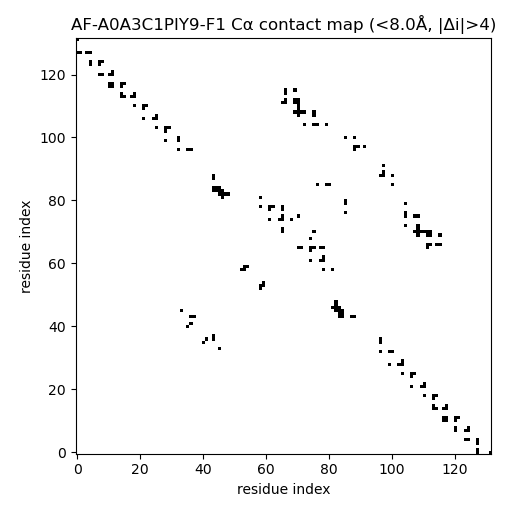 PHE A 1 111 ? 2.765 1.438 -1.406 1.00 88.94 111 PHE A CA 1
ATOM 923 C C . PHE A 1 111 ? 2.239 1.260 -2.838 1.00 88.94 111 PHE A C 1
ATOM 925 O O . PHE A 1 111 ? 2.986 0.833 -3.714 1.00 88.94 111 PHE A O 1
ATOM 932 N N . ALA A 1 112 ? 0.987 1.655 -3.099 1.00 86.56 112 ALA A N 1
ATOM 933 C CA . ALA A 1 112 ? 0.397 1.573 -4.436 1.00 86.56 112 ALA A CA 1
ATOM 934 C C . ALA A 1 112 ? 1.135 2.454 -5.461 1.00 86.56 112 ALA A C 1
ATOM 936 O O . ALA A 1 112 ? 1.375 2.028 -6.589 1.00 86.56 112 ALA A O 1
ATOM 937 N N . LYS A 1 113 ? 1.537 3.668 -5.062 1.00 88.19 113 LYS A N 1
ATOM 938 C CA . LYS A 1 113 ? 2.283 4.600 -5.923 1.00 88.19 113 LYS A CA 1
ATOM 939 C C . LYS A 1 113 ? 3.692 4.107 -6.248 1.00 88.19 113 LYS A C 1
ATOM 941 O O . LYS A 1 113 ? 4.117 4.217 -7.392 1.00 88.19 113 LYS A O 1
ATOM 946 N N . LEU A 1 114 ? 4.396 3.533 -5.273 1.00 89.56 114 LEU A N 1
ATOM 947 C CA . LEU A 1 114 ? 5.727 2.953 -5.482 1.00 89.56 114 LEU A CA 1
ATOM 948 C C . LEU A 1 114 ? 5.687 1.813 -6.497 1.00 89.56 114 LEU A C 1
ATOM 950 O O . LEU A 1 114 ? 6.587 1.701 -7.322 1.00 89.56 114 LEU A O 1
ATOM 954 N N . TRP A 1 115 ? 4.618 1.016 -6.488 1.00 86.38 115 TRP A N 1
ATOM 955 C CA . TRP A 1 115 ? 4.429 -0.051 -7.466 1.00 86.38 115 TRP A CA 1
ATOM 956 C C . TRP A 1 115 ? 4.346 0.470 -8.904 1.00 86.38 115 TRP A C 1
ATOM 958 O O . TRP A 1 115 ? 4.972 -0.090 -9.798 1.00 86.38 115 TRP A O 1
ATOM 968 N N . ILE A 1 116 ? 3.636 1.582 -9.123 1.00 86.19 116 ILE A N 1
ATOM 969 C CA . ILE A 1 116 ? 3.540 2.231 -10.440 1.00 86.19 116 ILE A CA 1
ATOM 970 C C . ILE A 1 116 ? 4.914 2.705 -10.916 1.00 86.19 116 ILE A C 1
ATOM 972 O O . ILE A 1 116 ? 5.258 2.493 -12.076 1.00 86.19 116 ILE A O 1
ATOM 976 N N . ILE A 1 117 ? 5.712 3.301 -10.024 1.00 87.94 117 ILE A N 1
ATOM 977 C CA . ILE A 1 117 ? 7.071 3.748 -10.360 1.00 87.94 117 ILE A CA 1
ATOM 978 C C . ILE A 1 117 ? 7.947 2.543 -10.721 1.00 87.94 117 ILE A C 1
ATOM 980 O O . ILE A 1 117 ? 8.642 2.580 -11.728 1.00 87.94 117 ILE A O 1
ATOM 984 N N . ILE A 1 118 ? 7.870 1.452 -9.955 1.00 89.75 118 ILE A N 1
ATOM 985 C CA . ILE A 1 118 ? 8.628 0.221 -10.218 1.00 89.75 118 ILE A CA 1
ATOM 986 C C . ILE A 1 118 ? 8.265 -0.368 -11.590 1.00 89.75 118 ILE A C 1
ATOM 988 O O . ILE A 1 118 ? 9.164 -0.631 -12.387 1.00 89.75 118 ILE A O 1
ATOM 992 N N . LEU A 1 119 ? 6.972 -0.538 -11.894 1.00 89.62 119 LEU A N 1
ATOM 993 C CA . LEU A 1 119 ? 6.530 -1.060 -13.194 1.00 89.62 119 LEU A CA 1
ATOM 994 C C . LEU A 1 119 ? 6.908 -0.130 -14.350 1.00 89.62 119 LEU A C 1
ATOM 996 O O . LEU A 1 119 ? 7.397 -0.595 -15.376 1.00 89.62 119 LEU A O 1
ATOM 1000 N N . GLY A 1 120 ? 6.696 1.178 -14.182 1.00 88.19 120 GLY A N 1
ATOM 1001 C CA . GLY A 1 120 ? 7.042 2.175 -15.192 1.00 88.19 120 GLY A CA 1
ATOM 1002 C C . GLY A 1 120 ? 8.537 2.166 -15.505 1.00 88.19 120 GLY A C 1
ATOM 1003 O O . GLY A 1 120 ? 8.923 2.130 -16.672 1.00 88.19 120 GLY A O 1
ATOM 1004 N N . SER A 1 121 ? 9.380 2.103 -14.471 1.00 90.31 121 SER A N 1
ATOM 1005 C CA . SER A 1 121 ? 10.828 2.004 -14.640 1.00 90.31 121 SER A CA 1
ATOM 1006 C C . SER A 1 121 ? 11.251 0.714 -15.347 1.00 90.31 121 SER A C 1
ATOM 1008 O O . SER A 1 121 ? 12.129 0.767 -16.203 1.00 90.31 121 SER A O 1
ATOM 1010 N N . LEU A 1 122 ? 10.622 -0.431 -15.051 1.00 89.75 122 LEU A N 1
ATOM 1011 C CA . LEU A 1 122 ? 10.918 -1.699 -15.734 1.00 89.75 122 LEU A CA 1
ATOM 1012 C C . LEU A 1 122 ? 10.621 -1.636 -17.238 1.00 89.75 122 LEU A C 1
ATOM 1014 O O . LEU A 1 122 ? 11.422 -2.124 -18.032 1.00 89.75 122 LEU A O 1
ATOM 1018 N N . ILE A 1 123 ? 9.510 -1.005 -17.634 1.00 90.06 123 ILE A N 1
ATOM 1019 C CA . ILE A 1 123 ? 9.148 -0.831 -19.050 1.00 90.06 123 ILE A CA 1
ATOM 1020 C C . ILE A 1 123 ? 10.205 0.015 -19.771 1.00 90.06 123 ILE A C 1
ATOM 1022 O O . ILE A 1 123 ? 10.690 -0.376 -20.830 1.00 90.06 123 ILE A O 1
ATOM 1026 N N . ILE A 1 124 ? 10.597 1.149 -19.184 1.00 88.44 124 ILE A N 1
ATOM 1027 C CA . ILE A 1 124 ? 11.587 2.061 -19.777 1.00 88.44 124 ILE A CA 1
ATOM 1028 C C . ILE A 1 124 ? 12.960 1.381 -19.896 1.00 88.44 124 ILE A C 1
ATOM 1030 O O . ILE A 1 124 ? 13.605 1.492 -20.937 1.00 88.44 124 ILE A O 1
ATOM 1034 N N . ILE A 1 125 ? 13.393 0.642 -18.867 1.00 86.81 125 ILE A N 1
ATOM 1035 C CA . ILE A 1 125 ? 14.645 -0.132 -18.902 1.00 86.81 125 ILE A CA 1
ATOM 1036 C C . ILE A 1 125 ? 14.579 -1.214 -19.990 1.00 86.81 125 ILE A C 1
ATOM 1038 O O . ILE A 1 125 ? 15.527 -1.356 -20.756 1.00 86.81 125 ILE A O 1
ATOM 1042 N N . GLY A 1 126 ? 13.461 -1.939 -20.102 1.00 84.50 126 GLY A N 1
ATOM 1043 C CA . GLY A 1 126 ? 13.273 -2.974 -21.123 1.00 84.50 126 GLY A CA 1
ATOM 1044 C C . GLY A 1 126 ? 13.361 -2.432 -22.552 1.00 84.50 126 GLY A C 1
ATOM 1045 O O . GLY A 1 126 ? 14.044 -3.019 -23.388 1.00 84.50 126 GLY A O 1
ATOM 1046 N N . ILE A 1 127 ? 12.744 -1.275 -22.817 1.00 86.50 127 ILE A N 1
ATOM 1047 C CA . ILE A 1 127 ? 12.853 -0.584 -24.113 1.00 86.50 127 ILE A CA 1
ATOM 1048 C C . ILE A 1 127 ? 14.301 -0.144 -24.370 1.00 86.50 127 ILE A C 1
ATOM 1050 O O . ILE A 1 127 ? 14.810 -0.324 -25.473 1.00 86.50 127 ILE A O 1
ATOM 1054 N N . ALA A 1 128 ? 14.981 0.399 -23.356 1.00 83.56 128 ALA A N 1
ATOM 1055 C CA . ALA A 1 128 ? 16.356 0.869 -23.494 1.00 83.56 128 ALA A CA 1
ATOM 1056 C C . ALA A 1 128 ? 17.352 -0.261 -23.810 1.00 83.56 128 ALA A C 1
ATOM 1058 O O . ALA A 1 128 ? 18.286 -0.028 -24.571 1.00 83.56 128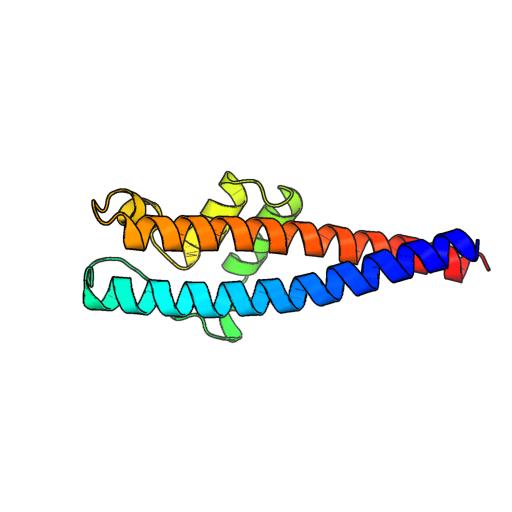 ALA A O 1
ATOM 1059 N N . ILE A 1 129 ? 17.140 -1.463 -23.259 1.00 80.25 129 ILE A N 1
ATOM 1060 C CA . ILE A 1 129 ? 17.955 -2.656 -23.547 1.00 80.25 129 ILE A CA 1
ATOM 1061 C C . ILE A 1 129 ? 17.643 -3.217 -24.943 1.00 80.25 129 ILE A C 1
ATOM 1063 O O . ILE A 1 129 ? 18.557 -3.629 -25.640 1.00 80.25 129 ILE A O 1
ATOM 1067 N N . GLY A 1 130 ? 16.376 -3.228 -25.373 1.00 75.81 130 GLY A N 1
ATOM 1068 C CA . GLY A 1 130 ? 15.976 -3.795 -26.671 1.00 75.81 130 GLY A CA 1
ATOM 1069 C C . GLY A 1 130 ? 16.321 -2.942 -27.901 1.00 75.81 130 GLY A C 1
ATOM 1070 O O . GLY A 1 130 ? 16.219 -3.429 -29.022 1.00 75.81 130 GLY A O 1
ATOM 1071 N N . MET A 1 131 ? 16.693 -1.676 -27.706 1.00 70.31 131 MET A N 1
ATOM 1072 C CA . MET A 1 131 ? 17.119 -0.752 -28.768 1.00 70.31 131 MET A CA 1
ATOM 1073 C C . MET A 1 131 ? 18.648 -0.568 -28.842 1.00 70.31 131 MET A C 1
ATOM 1075 O O . MET A 1 131 ? 19.109 0.196 -29.692 1.00 70.31 131 MET A O 1
ATOM 1079 N N . GLY A 1 132 ? 19.401 -1.174 -27.917 1.00 55.91 132 GLY A N 1
ATOM 1080 C CA . GLY A 1 132 ? 20.861 -1.082 -27.808 1.00 55.91 132 GLY A CA 1
ATOM 1081 C C . GLY A 1 132 ? 21.586 -2.283 -28.393 1.00 55.91 132 GLY A C 1
ATOM 1082 O O . GLY A 1 132 ? 20.967 -3.365 -28.482 1.00 55.91 132 GLY A O 1
#

Foldseek 3Di:
DVVLLVVLVVLLVVLVVVLVVLVVVLVVLVVVLVVCCVVPPVVWDFDDDDPCVVVPPCLVVLLVVCLVVLLDLVSLCSNCCVGTVPVVQVPDPDPVSVVSVVVSSVSSSSNSNSVVSNVVSVVSNVVVVVVD

Sequence (132 aa):
MEIVASVTFLLFATSFFTYFLTAILMYITRKILKRKLKKNFPKIWFFDFSFNDFFDYSIIGKAIKLFLSFGSQNGVRQFNSHYFDIAAIEKLSDTKTNKILKRLLLLTSIFAKLWIIILGSLIIIGIAIGMG

Secondary structure (DSSP, 8-state):
-HHHHHHHHHHHHHHHHHHHHHHHHHHHHHHHHHHHHHHH-TTS-B----GGGGG-HHHHHHHHHHHHTTT-HHHHHHHHHTTB-HHHHHTSS-HHHHHHHHHHHHHHHHHHHHHHHHHHHHHHHHHHHHT-

Radius of gyration: 17.65 Å; Cα contacts (8 Å, |Δi|>4): 116; chains: 1; bounding box: 40×27×52 Å

Solvent-accessible surface area (backbone atoms only — not comparable to full-atom values): 7031 Å² total; per-residue (Å²): 107,68,66,61,38,51,55,36,48,52,53,26,53,54,31,49,55,50,37,54,54,37,50,53,51,39,52,52,45,50,54,54,49,51,55,50,38,58,73,77,40,67,87,61,63,67,58,84,88,48,86,65,51,71,72,34,67,75,49,43,53,33,51,49,48,16,46,78,45,63,22,32,71,67,30,32,46,60,45,49,46,72,43,32,50,57,70,66,50,65,71,45,89,52,65,70,60,42,52,50,50,54,50,40,45,52,38,49,20,50,44,34,41,32,49,52,52,35,53,53,27,50,52,54,42,53,52,50,58,74,76,102

Mean predicted aligned error: 7.17 Å

pLDDT: mean 81.02, std 10.33, range [50.53, 93.12]